Protein AF-K1T7Q1-F1 (afdb_monomer_lite)

pLDDT: mean 78.53, std 12.51, range [46.72, 96.38]

Structure (mmCIF, N/CA/C/O backbone):
data_AF-K1T7Q1-F1
#
_entry.id   AF-K1T7Q1-F1
#
loop_
_atom_site.group_PDB
_atom_site.id
_atom_site.type_symbol
_atom_site.label_atom_id
_atom_site.label_alt_id
_atom_site.label_comp_id
_atom_site.label_asym_id
_atom_site.label_entity_id
_atom_site.label_seq_id
_atom_site.pdbx_PDB_ins_code
_atom_site.Cartn_x
_atom_site.Cartn_y
_atom_site.Cartn_z
_atom_site.occupancy
_atom_site.B_iso_or_equiv
_atom_site.auth_seq_id
_atom_site.auth_comp_id
_atom_site.auth_asym_id
_atom_site.auth_atom_id
_atom_site.pdbx_PDB_model_num
ATOM 1 N N . MET A 1 1 ? -19.951 12.993 16.206 1.00 59.84 1 MET A N 1
ATOM 2 C CA . MET A 1 1 ? -18.633 13.229 15.581 1.00 59.84 1 MET A CA 1
ATOM 3 C C . MET A 1 1 ? -17.509 12.854 16.558 1.00 59.84 1 MET A C 1
ATOM 5 O O . MET A 1 1 ? -16.965 13.740 17.191 1.00 59.84 1 MET A O 1
ATOM 9 N N . ARG A 1 2 ? -17.187 11.563 16.750 1.00 73.88 2 ARG A N 1
ATOM 10 C CA . ARG A 1 2 ? -16.183 11.141 17.762 1.00 73.88 2 ARG A CA 1
ATOM 11 C C . ARG A 1 2 ? -14.725 11.247 17.293 1.00 73.88 2 ARG A C 1
ATOM 13 O O . ARG A 1 2 ? -13.829 11.390 18.108 1.00 73.88 2 ARG A O 1
ATOM 20 N N . VAL A 1 3 ? -14.495 11.189 15.982 1.00 78.69 3 VAL A N 1
ATOM 21 C CA . VAL A 1 3 ? -13.150 11.306 15.391 1.00 78.69 3 VAL A CA 1
ATOM 22 C C . VAL A 1 3 ? -12.714 12.773 15.324 1.00 78.69 3 VAL A C 1
ATOM 24 O O . VAL A 1 3 ? -11.632 13.112 15.783 1.00 78.69 3 VAL A O 1
ATOM 27 N N . ILE A 1 4 ? -13.600 13.651 14.842 1.00 80.56 4 ILE A N 1
ATOM 28 C CA . ILE A 1 4 ? -13.334 15.091 14.657 1.00 80.56 4 ILE A CA 1
ATOM 29 C C . ILE A 1 4 ? -13.038 15.791 15.993 1.00 80.56 4 ILE A C 1
ATOM 31 O O . ILE A 1 4 ? -12.227 16.708 16.045 1.00 80.56 4 ILE A O 1
ATOM 35 N N . SER A 1 5 ? -13.642 15.333 17.094 1.00 81.56 5 SER A N 1
ATOM 36 C CA . SER A 1 5 ? -13.389 15.884 18.431 1.00 81.56 5 SER A CA 1
ATOM 37 C C . SER A 1 5 ? -11.976 15.622 18.963 1.00 81.56 5 SER A C 1
ATOM 39 O O . SER A 1 5 ? -11.589 16.250 19.939 1.00 81.56 5 SER A O 1
ATOM 41 N N . ASN A 1 6 ? -11.218 14.704 18.354 1.00 79.94 6 ASN A N 1
ATOM 42 C CA . ASN A 1 6 ? -9.850 14.373 18.762 1.00 79.94 6 ASN A CA 1
ATOM 43 C C . ASN A 1 6 ? -8.780 15.084 17.915 1.00 79.94 6 ASN A C 1
ATOM 45 O O . ASN A 1 6 ? -7.603 14.747 18.020 1.00 79.94 6 ASN A O 1
ATOM 49 N N . PHE A 1 7 ? -9.156 16.035 17.054 1.00 86.06 7 PHE A N 1
ATOM 50 C CA . PHE A 1 7 ? -8.185 16.787 16.260 1.00 86.06 7 PHE A CA 1
ATOM 51 C C . PHE A 1 7 ? -7.465 17.805 17.144 1.00 86.06 7 PHE A C 1
ATOM 53 O O . PHE A 1 7 ? -8.078 18.718 17.690 1.00 86.06 7 PHE A O 1
ATOM 60 N N . VAL A 1 8 ? -6.154 17.619 17.296 1.00 79.25 8 VAL A N 1
ATOM 61 C CA . VAL A 1 8 ? -5.306 18.438 18.178 1.00 79.25 8 VAL A CA 1
ATOM 62 C C . VAL A 1 8 ? -4.743 19.664 17.448 1.00 79.25 8 VAL A C 1
ATOM 64 O O . VAL A 1 8 ? -4.423 20.667 18.078 1.00 79.25 8 VAL A O 1
ATOM 67 N N . SER A 1 9 ? -4.650 19.603 16.117 1.00 80.81 9 SER A N 1
ATOM 68 C CA . SER A 1 9 ? -4.063 20.639 15.264 1.00 80.81 9 SER A CA 1
ATOM 69 C C . SER A 1 9 ? -5.018 21.012 14.123 1.00 80.81 9 SER A C 1
ATOM 71 O O . SER A 1 9 ? -5.737 20.139 13.628 1.00 80.81 9 SER A O 1
ATOM 73 N N . PRO A 1 10 ? -5.020 22.281 13.663 1.00 79.38 10 PRO A N 1
ATOM 74 C CA . PRO A 1 10 ? -5.738 22.686 12.453 1.00 79.38 10 PRO A CA 1
ATOM 75 C C . PRO A 1 10 ? -5.210 21.991 11.188 1.00 79.38 10 PRO A C 1
ATOM 77 O O . PRO A 1 10 ? -5.945 21.858 10.212 1.00 79.38 10 PRO A O 1
ATOM 80 N N . THR A 1 11 ? -3.958 21.528 11.205 1.00 86.19 11 THR A N 1
ATOM 81 C CA . THR A 1 11 ? -3.363 20.695 10.157 1.00 86.19 11 THR A CA 1
ATOM 82 C C . THR A 1 11 ? -3.065 19.310 10.716 1.00 86.19 11 THR A C 1
ATOM 84 O O . THR A 1 11 ? -2.304 19.159 11.670 1.00 86.19 11 THR A O 1
ATOM 87 N N . ILE A 1 12 ? -3.682 18.295 10.119 1.00 91.88 12 ILE A N 1
ATOM 88 C CA . ILE A 1 12 ? -3.527 16.889 10.489 1.00 91.88 12 ILE A CA 1
ATOM 89 C C . ILE A 1 12 ? -3.294 16.080 9.214 1.00 91.88 12 ILE A C 1
ATOM 91 O O . ILE A 1 12 ? -3.877 16.372 8.165 1.00 91.88 12 ILE A O 1
ATOM 95 N N . SER A 1 13 ? -2.409 15.093 9.278 1.00 91.94 13 SER A N 1
ATOM 96 C CA . SER A 1 13 ? -2.136 14.204 8.156 1.00 91.94 13 SER A CA 1
ATOM 97 C C . SER A 1 13 ? -3.262 13.186 7.961 1.00 91.94 13 SER A C 1
ATOM 99 O O . SER A 1 13 ? -4.029 12.865 8.871 1.00 91.94 13 SER A O 1
ATOM 101 N N . VAL A 1 14 ? -3.353 12.638 6.749 1.00 91.81 14 VAL A N 1
ATOM 102 C CA . VAL A 1 14 ? -4.326 11.580 6.439 1.00 91.81 14 VAL A CA 1
ATOM 103 C C . VAL A 1 14 ? -4.083 10.335 7.298 1.00 91.81 14 VAL A C 1
ATOM 105 O O . VAL A 1 14 ? -5.045 9.708 7.729 1.00 91.81 14 VAL A O 1
ATOM 108 N N . GLU A 1 15 ? -2.824 10.001 7.586 1.00 91.62 15 GLU A N 1
ATOM 109 C CA . GLU A 1 15 ? -2.465 8.823 8.383 1.00 91.62 15 GLU A CA 1
ATOM 110 C C . GLU A 1 15 ? -2.873 8.993 9.857 1.00 91.62 15 GLU A C 1
ATOM 112 O O . GLU A 1 15 ? -3.480 8.091 10.426 1.00 91.62 15 GLU A O 1
ATOM 117 N N . GLU A 1 16 ? -2.695 10.183 10.441 1.00 91.25 16 GLU A N 1
ATOM 118 C CA . GLU A 1 16 ? -3.182 10.477 11.800 1.00 91.25 16 GLU A CA 1
ATOM 119 C C . GLU A 1 16 ? -4.715 10.400 11.892 1.00 91.25 16 GLU A C 1
ATOM 121 O O . GLU A 1 16 ? -5.265 9.906 12.879 1.00 91.25 16 GLU A O 1
ATOM 126 N N . ILE A 1 17 ? -5.435 10.843 10.853 1.00 92.50 17 ILE A N 1
ATOM 127 C CA . ILE A 1 17 ? -6.893 10.661 10.787 1.00 92.50 17 ILE A CA 1
ATOM 128 C C . ILE A 1 17 ? -7.237 9.166 10.759 1.00 92.50 17 ILE A C 1
ATOM 130 O O . ILE A 1 17 ? -8.165 8.741 11.450 1.00 92.50 17 ILE A O 1
ATOM 134 N N . GLN A 1 18 ? -6.515 8.366 9.970 1.00 94.12 18 GLN A N 1
ATOM 135 C CA . GLN A 1 18 ? -6.740 6.923 9.879 1.00 94.12 18 GLN A CA 1
ATOM 136 C C . GLN A 1 18 ? -6.501 6.229 11.227 1.00 94.12 18 GLN A C 1
ATOM 138 O O . GLN A 1 18 ? -7.344 5.431 11.636 1.00 94.12 18 GLN A O 1
ATOM 143 N N . ASP A 1 19 ? -5.460 6.607 11.969 1.00 94.06 19 ASP A N 1
ATOM 144 C CA . ASP A 1 19 ? -5.176 6.075 13.309 1.00 94.06 19 ASP A CA 1
ATOM 145 C C . ASP A 1 19 ? -6.298 6.403 14.309 1.00 94.06 19 ASP A C 1
ATOM 147 O O . ASP A 1 19 ? -6.731 5.556 15.100 1.00 94.06 19 ASP A O 1
ATOM 151 N N . LEU A 1 20 ? -6.837 7.627 14.255 1.00 93.19 20 LEU A N 1
ATOM 152 C CA . LEU A 1 20 ? -7.988 8.022 15.071 1.00 93.19 20 LEU A CA 1
ATOM 153 C C . LEU A 1 20 ? -9.246 7.221 14.709 1.00 93.19 20 LEU A C 1
ATOM 155 O O . LEU A 1 20 ? -10.004 6.825 15.600 1.00 93.19 20 LEU A O 1
ATOM 159 N N . VAL A 1 21 ? -9.472 6.961 13.418 1.00 93.62 21 VAL A N 1
ATOM 160 C CA . VAL A 1 21 ? -10.588 6.132 12.940 1.00 93.62 21 VAL A CA 1
ATOM 161 C C . VAL A 1 21 ? -10.447 4.693 13.434 1.00 93.62 21 VAL A C 1
ATOM 163 O O . VAL A 1 21 ? -11.418 4.141 13.950 1.00 93.62 21 VAL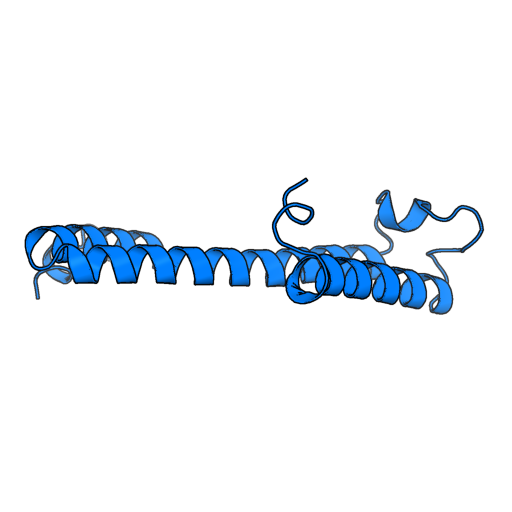 A O 1
ATOM 166 N N . GLU A 1 22 ? -9.259 4.096 13.344 1.00 93.81 22 GLU A N 1
ATOM 167 C CA . GLU A 1 22 ? -8.988 2.740 13.836 1.00 93.81 22 GLU A CA 1
ATOM 168 C C . GLU A 1 22 ? -9.239 2.623 15.339 1.00 93.81 22 GLU A C 1
ATOM 170 O O . GLU A 1 22 ? -9.961 1.725 15.783 1.00 93.81 22 GLU A O 1
ATOM 175 N N . LYS A 1 23 ? -8.727 3.578 16.123 1.00 92.81 23 LYS A N 1
ATOM 176 C CA . LYS A 1 23 ? -8.894 3.614 17.580 1.00 92.81 23 LYS A CA 1
ATOM 177 C C . LYS A 1 23 ? -10.357 3.736 17.999 1.00 92.81 23 LYS A C 1
ATOM 179 O O . LYS A 1 23 ? -10.777 3.091 18.959 1.00 92.81 23 LYS A O 1
ATOM 184 N N . GLU A 1 24 ? -11.144 4.551 17.300 1.00 92.88 24 GLU A N 1
ATOM 185 C CA . GLU A 1 24 ? -12.576 4.684 17.579 1.00 92.88 24 GLU A CA 1
ATOM 186 C C . GLU A 1 24 ? -13.374 3.465 17.099 1.00 92.88 24 GLU A C 1
ATOM 188 O O . GLU A 1 24 ? -14.271 3.004 17.810 1.00 92.88 24 GLU A O 1
ATOM 193 N N . LEU A 1 25 ? -13.028 2.882 15.946 1.00 93.06 25 LEU A N 1
ATOM 194 C CA . LEU A 1 25 ? -13.661 1.656 15.456 1.00 93.06 25 LEU A CA 1
ATOM 195 C C . LEU A 1 25 ? -13.387 0.469 16.383 1.00 93.06 25 LEU A C 1
ATOM 197 O O . LEU A 1 25 ? -14.313 -0.289 16.656 1.00 93.06 25 LEU A O 1
ATOM 201 N N . MET A 1 26 ? -12.175 0.328 16.929 1.00 92.62 26 MET A N 1
ATOM 202 C CA . MET A 1 26 ? -11.843 -0.751 17.870 1.00 92.62 26 MET A CA 1
ATOM 203 C C . MET A 1 26 ? -12.710 -0.730 19.133 1.00 92.62 26 MET A C 1
ATOM 205 O O . MET A 1 26 ? -13.020 -1.788 19.670 1.00 92.62 26 MET A O 1
ATOM 209 N N . LYS A 1 27 ? -13.132 0.451 19.603 1.00 91.56 27 LYS A N 1
ATOM 210 C CA . LYS A 1 27 ? -13.974 0.587 20.805 1.00 91.56 27 LYS A CA 1
ATOM 211 C C . LYS A 1 27 ? -15.435 0.210 20.565 1.00 91.56 27 LYS A C 1
ATOM 213 O O . LYS A 1 27 ? -16.122 -0.173 21.505 1.00 91.56 27 LYS A O 1
ATOM 218 N N . VAL A 1 28 ? -15.930 0.389 19.338 1.00 92.44 28 VAL A N 1
ATOM 219 C CA . VAL A 1 28 ? -17.360 0.239 19.016 1.00 92.44 28 VAL A CA 1
ATOM 220 C C . VAL A 1 28 ? -17.637 -1.062 18.265 1.00 92.44 28 VAL A C 1
ATOM 222 O O . VAL A 1 28 ? -18.623 -1.732 18.560 1.00 92.44 28 VAL A O 1
ATOM 225 N N . ARG A 1 29 ? -16.794 -1.407 17.282 1.00 93.06 29 ARG A N 1
ATOM 226 C CA . ARG A 1 29 ? -16.921 -2.581 16.402 1.00 93.06 29 ARG A CA 1
ATOM 227 C C . ARG A 1 29 ? -15.545 -3.140 16.008 1.00 93.06 29 ARG A C 1
ATOM 229 O O . ARG A 1 29 ? -15.035 -2.813 14.927 1.00 93.06 29 ARG A O 1
ATOM 236 N N . PRO A 1 30 ? -14.948 -4.009 16.843 1.00 92.88 30 PRO A N 1
ATOM 237 C CA . PRO A 1 30 ? -13.645 -4.618 16.576 1.00 92.88 30 PRO A CA 1
ATOM 238 C C . PRO A 1 30 ? -13.571 -5.363 15.235 1.00 92.88 30 PRO A C 1
ATOM 240 O O . PRO A 1 30 ? -12.543 -5.319 14.557 1.00 92.88 30 PRO A O 1
ATOM 243 N N . GLU A 1 31 ? -14.656 -6.012 14.798 1.00 93.44 31 GLU A N 1
ATOM 244 C CA . GLU A 1 31 ? -14.685 -6.729 13.519 1.00 93.44 31 GLU A CA 1
ATOM 245 C C . GLU 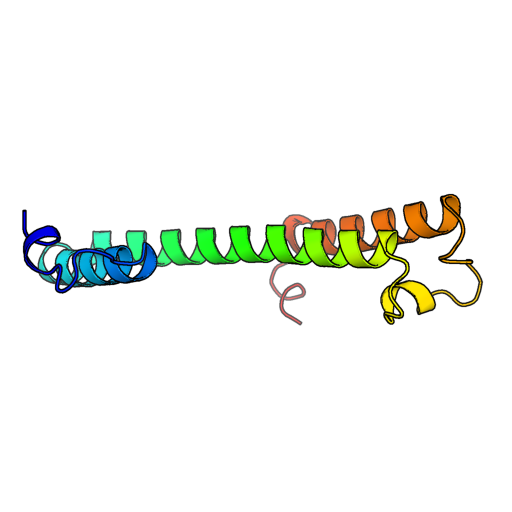A 1 31 ? -14.571 -5.797 12.305 1.00 93.44 31 GLU A C 1
ATOM 247 O O . GLU A 1 31 ? -13.937 -6.148 11.307 1.00 93.44 31 GLU A O 1
ATOM 252 N N . VAL A 1 32 ? -15.148 -4.594 12.391 1.00 94.75 32 VAL A N 1
ATOM 253 C CA . VAL A 1 32 ? -15.052 -3.575 11.337 1.00 94.75 32 VAL A CA 1
ATOM 254 C C . VAL A 1 32 ? -13.676 -2.919 11.369 1.00 94.75 32 VAL A C 1
ATOM 256 O O . VAL A 1 32 ? -13.074 -2.746 10.311 1.00 94.75 32 VAL A O 1
ATOM 259 N N . ALA A 1 33 ? -13.147 -2.635 12.563 1.00 94.38 33 ALA A N 1
ATOM 260 C CA . ALA A 1 33 ? -11.795 -2.107 12.736 1.00 94.38 33 ALA A CA 1
ATOM 261 C C . ALA A 1 33 ? -10.751 -3.018 12.076 1.00 94.38 33 ALA A C 1
ATOM 263 O O . ALA A 1 33 ? -9.934 -2.558 11.284 1.00 94.38 33 ALA A O 1
ATOM 264 N N . LYS A 1 34 ? -10.841 -4.336 12.304 1.00 94.06 34 LYS A N 1
ATOM 265 C CA . LYS A 1 34 ? -9.929 -5.312 11.692 1.00 94.06 34 LYS A CA 1
ATOM 266 C C . LYS A 1 34 ? -9.977 -5.277 10.162 1.00 94.06 34 LYS A C 1
ATOM 268 O O . LYS A 1 34 ? -8.934 -5.305 9.516 1.00 94.06 34 LYS A O 1
ATOM 273 N N . LYS A 1 35 ? -11.175 -5.205 9.569 1.00 95.69 35 LYS A N 1
ATOM 274 C CA . LYS A 1 35 ? -11.330 -5.099 8.107 1.00 95.69 35 LYS A CA 1
ATOM 275 C C . LYS A 1 35 ? -10.756 -3.789 7.567 1.00 95.69 35 LYS A C 1
ATOM 277 O O . LYS A 1 35 ? -10.142 -3.801 6.505 1.00 95.69 35 LYS A O 1
ATOM 282 N N . TYR A 1 36 ? -10.940 -2.692 8.299 1.00 96.38 36 TYR A N 1
ATOM 283 C CA . TYR A 1 36 ? -10.396 -1.384 7.943 1.00 96.38 36 TYR A CA 1
ATOM 284 C C . TYR A 1 36 ? -8.862 -1.401 7.915 1.00 96.38 36 TYR A C 1
ATOM 286 O O . TYR A 1 36 ? -8.282 -1.035 6.897 1.00 96.38 36 TYR A O 1
ATOM 294 N N . ILE A 1 37 ? -8.222 -1.920 8.970 1.00 94.88 37 ILE A N 1
ATOM 295 C CA . ILE A 1 37 ? -6.756 -2.039 9.081 1.00 94.88 37 ILE A CA 1
ATOM 296 C C . ILE A 1 37 ? -6.184 -2.870 7.925 1.00 94.88 37 ILE A C 1
ATOM 298 O O . ILE A 1 37 ? -5.271 -2.430 7.233 1.00 94.88 37 ILE A O 1
ATOM 302 N N . ILE A 1 38 ? -6.760 -4.049 7.654 1.00 93.69 38 ILE A N 1
ATOM 303 C CA . ILE A 1 38 ? -6.298 -4.924 6.560 1.00 93.69 38 ILE A CA 1
ATOM 304 C C . ILE A 1 38 ? -6.423 -4.224 5.200 1.00 93.69 38 ILE A C 1
ATOM 306 O O . ILE A 1 38 ? -5.539 -4.336 4.352 1.00 93.69 38 ILE A O 1
ATOM 310 N N . TYR A 1 39 ? -7.523 -3.505 4.972 1.00 94.75 39 TYR A N 1
ATOM 311 C CA . TYR A 1 39 ? -7.729 -2.789 3.718 1.00 94.75 39 TYR A CA 1
ATOM 312 C C . TYR A 1 39 ? -6.777 -1.593 3.561 1.00 94.75 39 TYR A C 1
ATOM 314 O O . TYR A 1 39 ? -6.281 -1.364 2.456 1.00 94.75 39 TYR A O 1
ATOM 322 N N . ARG A 1 40 ? -6.496 -0.855 4.646 1.00 94.44 40 ARG A N 1
ATOM 323 C CA . ARG A 1 40 ? -5.493 0.224 4.681 1.00 94.44 40 ARG A CA 1
ATOM 324 C C . ARG A 1 40 ? -4.117 -0.315 4.304 1.00 94.44 40 ARG A C 1
ATOM 326 O O . ARG A 1 40 ? -3.509 0.214 3.378 1.00 94.44 40 ARG A O 1
ATOM 333 N N . GLU A 1 41 ? -3.689 -1.402 4.942 1.00 90.88 41 GLU A N 1
ATOM 334 C CA . GLU A 1 41 ? -2.399 -2.040 4.667 1.00 90.88 41 GLU A CA 1
ATOM 335 C C . GLU A 1 41 ? -2.290 -2.464 3.201 1.00 90.88 41 GLU A C 1
ATOM 337 O O . GLU A 1 41 ? -1.359 -2.074 2.503 1.00 90.88 41 GLU A O 1
ATOM 342 N N . TRP A 1 42 ? -3.312 -3.147 2.677 1.00 88.81 42 TRP A N 1
ATOM 343 C CA . TRP A 1 42 ? -3.345 -3.541 1.269 1.00 88.81 42 TRP A CA 1
ATOM 344 C C . TRP A 1 42 ? -3.215 -2.344 0.310 1.00 88.81 42 TRP A C 1
ATOM 346 O O . TRP A 1 42 ? -2.530 -2.424 -0.711 1.00 88.81 42 TRP A O 1
ATOM 356 N N . ARG A 1 43 ? -3.847 -1.207 0.631 1.00 89.69 43 ARG A N 1
ATOM 357 C CA . ARG A 1 43 ? -3.726 0.026 -0.161 1.00 89.69 43 ARG A CA 1
ATOM 358 C C . ARG A 1 43 ? -2.357 0.685 -0.032 1.00 89.69 43 ARG A C 1
ATOM 360 O O . ARG A 1 43 ? -1.902 1.257 -1.023 1.00 89.69 43 ARG A O 1
ATOM 367 N N . ASN A 1 44 ? -1.719 0.618 1.132 1.00 87.62 44 ASN A N 1
ATOM 368 C CA . ASN A 1 44 ? -0.353 1.103 1.333 1.00 87.62 44 ASN A CA 1
ATOM 369 C C . ASN A 1 44 ? 0.626 0.292 0.492 1.00 87.62 44 ASN A C 1
ATOM 371 O O . ASN A 1 44 ? 1.304 0.874 -0.352 1.00 87.62 44 ASN A O 1
ATOM 375 N N . THR A 1 45 ? 0.569 -1.039 0.583 1.00 81.44 45 THR A N 1
ATOM 376 C CA . THR A 1 45 ? 1.372 -1.933 -0.259 1.00 81.44 45 THR A CA 1
ATOM 377 C C . THR A 1 45 ? 1.187 -1.619 -1.746 1.00 81.44 45 THR A C 1
ATOM 379 O O . THR A 1 45 ? 2.157 -1.529 -2.493 1.00 81.44 45 THR A O 1
ATOM 382 N N . GLU A 1 46 ? -0.051 -1.398 -2.200 1.00 80.06 46 GLU A N 1
ATOM 383 C CA . GLU A 1 46 ? -0.325 -1.097 -3.609 1.00 80.06 46 GLU A CA 1
ATOM 384 C C . GLU A 1 46 ? 0.197 0.290 -4.043 1.00 80.06 46 GLU A C 1
ATOM 386 O O . GLU A 1 46 ? 0.604 0.460 -5.196 1.00 80.06 46 GLU A O 1
ATOM 391 N N . ARG A 1 47 ? 0.211 1.287 -3.144 1.00 82.50 47 ARG A N 1
ATOM 392 C CA . ARG A 1 47 ? 0.803 2.616 -3.396 1.00 82.50 47 ARG A CA 1
ATOM 393 C C . ARG A 1 47 ? 2.324 2.549 -3.466 1.00 82.50 47 ARG A C 1
ATOM 395 O O . ARG A 1 47 ? 2.897 3.076 -4.421 1.00 82.50 47 ARG A O 1
ATOM 402 N N . ASP A 1 48 ? 2.958 1.879 -2.512 1.00 77.69 48 ASP A N 1
ATOM 403 C CA . ASP A 1 48 ? 4.416 1.743 -2.453 1.00 77.69 48 ASP A CA 1
ATOM 404 C C . ASP A 1 48 ? 4.934 1.016 -3.682 1.00 77.69 48 ASP A C 1
ATOM 406 O O . ASP A 1 48 ? 5.821 1.498 -4.376 1.00 77.69 48 ASP A O 1
ATOM 410 N N . ARG A 1 49 ? 4.267 -0.071 -4.053 1.00 67.62 49 ARG A N 1
ATOM 411 C CA . ARG A 1 49 ? 4.508 -0.825 -5.280 1.00 67.62 49 ARG A CA 1
ATOM 412 C C . ARG A 1 49 ? 4.451 0.045 -6.543 1.00 67.62 49 ARG A C 1
ATOM 414 O O . ARG A 1 49 ? 5.319 -0.060 -7.408 1.00 67.62 49 ARG A O 1
ATOM 421 N N . LYS A 1 50 ? 3.427 0.898 -6.681 1.00 68.19 50 LYS A N 1
ATOM 422 C CA . LYS A 1 50 ? 3.311 1.823 -7.827 1.00 68.19 50 LYS A CA 1
ATOM 423 C C . LYS A 1 50 ? 4.423 2.867 -7.832 1.00 68.19 50 LYS A C 1
ATOM 425 O O . LYS A 1 50 ? 4.900 3.248 -8.897 1.00 68.19 50 LYS A O 1
ATOM 430 N N . THR A 1 51 ? 4.829 3.312 -6.652 1.00 74.06 51 THR A N 1
ATOM 431 C CA . THR A 1 51 ? 5.850 4.346 -6.472 1.00 74.06 51 THR A CA 1
ATOM 432 C C . THR A 1 51 ? 7.248 3.782 -6.726 1.00 74.06 51 THR A C 1
ATOM 434 O O . THR A 1 51 ? 8.032 4.394 -7.442 1.00 74.06 51 THR A O 1
ATOM 437 N N . GLN A 1 52 ? 7.533 2.568 -6.256 1.00 73.62 52 GLN A N 1
ATOM 438 C CA . GLN A 1 52 ? 8.795 1.867 -6.474 1.00 73.62 52 GLN A CA 1
ATOM 439 C C . GLN A 1 52 ? 9.041 1.586 -7.958 1.00 73.62 52 GLN A C 1
ATOM 441 O O . GLN A 1 52 ? 10.109 1.921 -8.463 1.00 73.62 52 GLN A O 1
ATOM 446 N N . MET A 1 53 ? 8.050 1.044 -8.677 1.00 73.75 53 MET A N 1
ATOM 447 C CA . MET A 1 53 ? 8.183 0.814 -10.120 1.00 73.75 53 MET A CA 1
ATOM 448 C C . MET A 1 53 ? 8.434 2.125 -10.867 1.00 73.75 53 MET A C 1
ATOM 450 O O . MET A 1 53 ? 9.311 2.190 -11.723 1.00 73.75 53 MET A O 1
ATOM 454 N N . LYS A 1 54 ? 7.719 3.194 -10.500 1.00 73.25 54 LYS A N 1
ATOM 455 C CA . LYS A 1 54 ? 7.949 4.521 -11.071 1.00 73.25 54 LYS A CA 1
ATOM 456 C C . LYS A 1 54 ? 9.390 4.994 -10.836 1.00 73.25 54 LYS A C 1
ATOM 458 O O . LYS A 1 54 ? 10.029 5.438 -11.778 1.00 73.25 54 LYS A O 1
ATOM 463 N N . HIS A 1 55 ? 9.925 4.854 -9.624 1.00 75.88 55 HIS A N 1
ATOM 464 C CA . HIS A 1 55 ? 11.307 5.243 -9.328 1.00 75.88 55 HIS A CA 1
ATOM 465 C C . HIS A 1 55 ? 12.346 4.419 -10.093 1.00 75.88 55 HIS A C 1
ATOM 467 O O . HIS A 1 55 ? 13.315 4.983 -10.595 1.00 75.88 55 HIS A O 1
ATOM 473 N N . ILE A 1 56 ? 12.137 3.105 -10.220 1.00 74.19 56 ILE A N 1
ATOM 474 C CA . ILE A 1 56 ? 12.996 2.235 -11.037 1.00 74.19 56 ILE A CA 1
ATOM 475 C C . ILE A 1 56 ? 12.971 2.712 -12.491 1.00 74.19 56 ILE A C 1
ATOM 477 O O . ILE A 1 56 ? 14.020 2.871 -13.111 1.00 74.19 56 ILE A O 1
ATOM 481 N N . MET A 1 57 ? 11.779 3.004 -13.014 1.00 76.81 57 MET A N 1
ATOM 482 C CA . MET A 1 57 ? 11.609 3.502 -14.372 1.00 76.81 57 MET A CA 1
ATOM 483 C C . MET A 1 57 ? 12.299 4.852 -14.596 1.00 76.81 57 MET A C 1
ATOM 485 O O . MET A 1 57 ? 13.044 5.003 -15.565 1.00 76.81 57 MET A O 1
ATOM 489 N N . ASP A 1 58 ? 12.099 5.806 -13.687 1.00 76.75 58 ASP A N 1
ATOM 490 C CA . ASP A 1 58 ? 12.737 7.123 -13.730 1.00 76.75 58 ASP A CA 1
ATOM 491 C C . ASP A 1 58 ? 14.274 6.987 -13.698 1.00 76.75 58 ASP A C 1
ATOM 493 O O . ASP A 1 58 ? 14.964 7.671 -14.452 1.00 76.75 58 ASP A O 1
ATOM 497 N N . GLY A 1 59 ? 14.820 6.046 -12.916 1.00 71.69 59 GLY A N 1
ATOM 498 C CA . GLY A 1 59 ? 16.259 5.750 -12.870 1.00 71.69 59 GLY A CA 1
ATOM 499 C C . GLY A 1 59 ? 16.832 5.161 -14.169 1.00 71.69 59 GLY A C 1
ATOM 500 O O . GLY A 1 59 ? 17.980 5.446 -14.518 1.00 71.69 59 GLY A O 1
ATOM 501 N N . ILE A 1 60 ? 16.042 4.382 -14.919 1.00 72.94 60 ILE A N 1
ATOM 502 C CA . ILE A 1 60 ? 16.428 3.871 -16.249 1.00 72.94 60 ILE A CA 1
ATOM 503 C C . ILE A 1 60 ? 16.470 5.020 -17.270 1.00 72.94 60 ILE A C 1
ATOM 505 O O . ILE A 1 60 ? 17.434 5.124 -18.032 1.00 72.94 60 ILE A O 1
ATOM 509 N N . VAL A 1 61 ? 15.462 5.909 -17.273 1.00 70.88 61 VAL A N 1
ATOM 510 C CA . VAL A 1 61 ? 15.426 7.080 -18.179 1.00 70.88 61 VAL A CA 1
ATOM 511 C C . VAL A 1 61 ? 16.550 8.059 -17.864 1.00 70.88 61 VAL A C 1
ATOM 513 O O . VAL A 1 61 ? 17.216 8.538 -18.780 1.00 7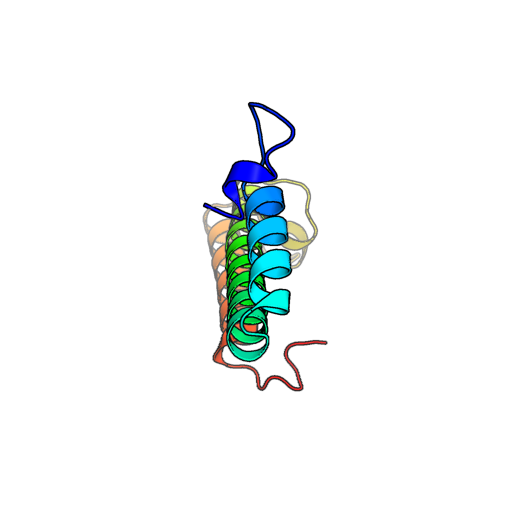0.88 61 VAL A O 1
ATOM 516 N N . ALA A 1 62 ? 16.762 8.357 -16.581 1.00 68.62 62 ALA A N 1
ATOM 517 C CA . ALA A 1 62 ? 17.768 9.312 -16.129 1.00 68.62 62 ALA A CA 1
ATOM 518 C C . ALA A 1 62 ? 19.208 8.826 -16.366 1.00 68.62 62 ALA A C 1
ATOM 520 O O . ALA A 1 62 ? 20.139 9.605 -16.174 1.00 68.62 62 ALA A O 1
ATOM 521 N N . ILE A 1 63 ? 19.390 7.565 -16.797 1.00 64.25 63 ILE A N 1
ATOM 522 C CA . ILE A 1 63 ? 20.696 6.908 -16.939 1.00 64.25 63 ILE A CA 1
ATOM 523 C C . ILE A 1 63 ? 21.495 7.071 -15.638 1.00 64.25 63 ILE A C 1
ATOM 525 O O . ILE A 1 63 ? 22.693 7.365 -15.634 1.00 64.25 63 ILE A O 1
ATOM 529 N N . ASP A 1 64 ? 20.804 6.928 -14.508 1.00 59.00 64 ASP A N 1
ATOM 530 C CA . ASP A 1 64 ? 21.478 6.999 -13.226 1.00 59.00 64 ASP A CA 1
ATOM 531 C C . ASP A 1 64 ? 22.396 5.775 -13.098 1.00 59.00 64 ASP A C 1
ATOM 533 O O . ASP A 1 64 ? 22.093 4.691 -13.628 1.00 59.00 64 ASP A O 1
ATOM 537 N N . LYS A 1 65 ? 23.547 5.932 -12.438 1.00 52.62 65 LYS A N 1
ATOM 538 C CA . LYS A 1 65 ? 24.488 4.821 -12.222 1.00 52.62 65 LYS A CA 1
ATOM 539 C C . LYS A 1 65 ? 23.884 3.848 -11.206 1.00 52.62 65 LYS A C 1
ATOM 541 O O . LYS A 1 65 ? 24.218 3.892 -10.031 1.00 52.62 65 LYS A O 1
ATOM 546 N N . ASN A 1 66 ? 23.003 2.971 -11.672 1.00 55.31 66 ASN A N 1
ATOM 547 C CA . ASN A 1 66 ? 22.372 1.914 -10.888 1.00 55.31 66 ASN A CA 1
ATOM 548 C C . ASN A 1 66 ? 22.748 0.533 -11.434 1.00 55.31 66 ASN A C 1
ATOM 550 O O . ASN A 1 66 ? 22.885 0.357 -12.646 1.00 55.31 66 ASN A O 1
ATOM 554 N N . ASP A 1 67 ? 22.833 -0.462 -10.544 1.00 57.03 67 ASP A N 1
ATOM 555 C CA . ASP A 1 67 ? 23.153 -1.862 -10.885 1.00 57.03 67 ASP A CA 1
ATOM 556 C C . ASP A 1 67 ? 22.226 -2.443 -11.966 1.00 57.03 67 ASP A C 1
ATOM 558 O O . ASP A 1 67 ? 22.644 -3.261 -12.783 1.00 57.03 67 ASP A O 1
ATOM 562 N N . VAL A 1 68 ? 20.978 -1.968 -12.036 1.00 58.19 68 VAL A N 1
ATOM 563 C CA . VAL A 1 68 ? 19.990 -2.381 -13.047 1.00 58.19 68 VAL A CA 1
ATOM 564 C C . VAL A 1 68 ? 20.483 -2.077 -14.471 1.00 58.19 68 VAL A C 1
ATOM 566 O O . VAL A 1 68 ? 20.386 -2.931 -15.354 1.00 58.19 68 VAL A O 1
ATOM 569 N N . ASN A 1 69 ? 21.099 -0.905 -14.675 1.00 55.06 69 ASN A N 1
ATOM 570 C CA . ASN A 1 69 ? 21.659 -0.462 -15.959 1.00 55.06 69 ASN A CA 1
ATOM 571 C C . ASN A 1 69 ? 22.978 -1.171 -16.327 1.00 55.06 69 ASN A C 1
ATOM 573 O O . ASN A 1 69 ? 23.435 -1.038 -17.464 1.00 55.06 69 ASN A O 1
ATOM 577 N N . LEU A 1 70 ? 23.588 -1.900 -15.383 1.00 58.72 70 LEU A N 1
ATOM 578 C CA . LEU A 1 70 ? 24.859 -2.621 -15.536 1.00 58.72 70 LEU A CA 1
ATOM 579 C C . LEU A 1 70 ? 24.697 -4.149 -15.491 1.00 58.72 70 LEU A C 1
ATOM 581 O O . LEU A 1 70 ? 25.668 -4.872 -15.704 1.00 58.72 70 LEU A O 1
ATOM 585 N N . SER A 1 71 ? 23.482 -4.657 -15.255 1.00 59.06 71 SER A N 1
ATOM 586 C CA . SER A 1 71 ? 23.222 -6.098 -15.106 1.00 59.06 71 SER A CA 1
ATOM 587 C C . SER A 1 71 ? 23.506 -6.916 -16.371 1.00 59.06 71 SER A C 1
ATOM 589 O O . SER A 1 71 ? 23.685 -8.132 -16.294 1.00 59.06 71 SER A O 1
ATOM 591 N N . ASN A 1 72 ? 23.580 -6.264 -17.536 1.00 58.97 72 ASN A N 1
ATOM 592 C CA . ASN A 1 72 ? 23.844 -6.913 -18.812 1.00 58.97 72 ASN A CA 1
ATOM 593 C C . ASN A 1 72 ? 25.024 -6.242 -19.529 1.00 58.97 72 ASN A C 1
ATOM 595 O O . ASN A 1 72 ? 24.850 -5.279 -20.273 1.00 58.97 72 ASN A O 1
ATOM 599 N N . ALA A 1 73 ? 26.231 -6.782 -19.327 1.00 58.53 73 ALA A N 1
ATOM 600 C CA . ALA A 1 73 ? 27.486 -6.256 -19.881 1.00 58.53 73 ALA A CA 1
ATOM 601 C C . ALA A 1 73 ? 27.525 -6.175 -21.424 1.00 58.53 73 ALA A C 1
ATOM 603 O O . ALA A 1 73 ? 28.409 -5.531 -21.983 1.00 58.53 73 ALA A O 1
ATOM 604 N N . ASN A 1 74 ? 26.568 -6.809 -22.109 1.00 56.16 74 ASN A N 1
ATOM 605 C CA . ASN A 1 74 ? 26.471 -6.842 -23.568 1.00 56.16 74 ASN A CA 1
ATOM 606 C C . ASN A 1 74 ? 25.487 -5.809 -24.152 1.00 56.16 74 ASN A C 1
ATOM 608 O O . ASN A 1 74 ? 25.395 -5.696 -25.373 1.00 56.16 74 ASN A O 1
ATOM 612 N N . MET A 1 75 ? 24.743 -5.067 -23.322 1.00 58.59 75 MET A N 1
ATOM 613 C CA . MET A 1 75 ? 23.733 -4.103 -23.773 1.00 58.59 75 MET A CA 1
ATOM 614 C C . MET A 1 75 ? 24.085 -2.695 -23.284 1.00 58.59 75 MET A C 1
ATOM 616 O O . MET A 1 75 ? 24.223 -2.464 -22.087 1.00 58.59 75 MET A O 1
ATOM 620 N N . SER A 1 76 ? 24.198 -1.726 -24.195 1.00 60.84 76 SER A N 1
ATOM 621 C CA . SER A 1 76 ? 24.413 -0.329 -23.799 1.00 60.84 76 SER A CA 1
ATOM 622 C C . SER A 1 76 ? 23.113 0.274 -23.263 1.00 60.84 76 SER A C 1
ATOM 624 O O . SER A 1 76 ? 22.192 0.568 -24.032 1.00 60.84 76 SER A O 1
ATOM 626 N N . SER A 1 77 ? 23.056 0.500 -21.949 1.00 61.38 77 SER A N 1
ATOM 627 C CA . SER A 1 77 ? 21.960 1.185 -21.245 1.00 61.38 77 SER A CA 1
ATOM 628 C C . SER A 1 77 ? 21.791 2.657 -21.649 1.00 61.38 77 SER A C 1
ATOM 630 O O . SER A 1 77 ? 20.790 3.278 -21.307 1.00 61.38 77 SER A O 1
ATOM 632 N N . HIS A 1 78 ? 22.717 3.200 -22.447 1.00 63.25 78 HIS A N 1
ATOM 633 C CA . HIS A 1 78 ? 22.627 4.536 -23.043 1.00 63.25 78 HIS A CA 1
ATOM 634 C C . HIS A 1 78 ? 21.859 4.571 -24.370 1.00 63.25 78 HIS A C 1
ATOM 636 O O . HIS A 1 78 ? 21.587 5.649 -24.897 1.00 63.25 78 HIS A O 1
ATOM 642 N N . THR A 1 79 ? 21.541 3.413 -24.952 1.00 70.38 79 THR A N 1
ATOM 643 C CA . THR A 1 79 ? 20.772 3.357 -26.199 1.00 70.38 79 THR A CA 1
ATOM 644 C C . THR A 1 79 ? 19.277 3.260 -25.895 1.00 70.38 79 THR A C 1
ATOM 646 O O . THR A 1 79 ? 18.898 2.505 -24.997 1.00 70.38 79 THR A O 1
ATOM 649 N N . PRO A 1 80 ? 18.399 3.928 -26.667 1.00 70.50 80 PRO A N 1
ATOM 650 C CA . PRO A 1 80 ? 16.949 3.805 -26.487 1.00 70.50 80 PRO A CA 1
ATOM 651 C C . PRO A 1 80 ? 16.450 2.352 -26.543 1.00 70.50 80 PRO A C 1
ATOM 653 O O . PRO A 1 80 ? 15.529 1.975 -25.823 1.00 70.50 80 PRO A O 1
ATOM 656 N N . ALA A 1 81 ? 17.093 1.514 -27.365 1.00 74.50 81 ALA A N 1
ATOM 657 C CA . ALA A 1 81 ? 16.807 0.083 -27.438 1.00 74.50 81 ALA A CA 1
ATOM 658 C C . ALA A 1 81 ? 17.200 -0.657 -26.145 1.00 74.50 81 ALA A C 1
ATOM 660 O O . ALA A 1 81 ? 16.411 -1.450 -25.636 1.00 74.50 81 ALA A O 1
ATOM 661 N N . GLY A 1 82 ? 18.381 -0.366 -25.585 1.00 72.12 82 GLY A N 1
ATOM 662 C CA . GLY A 1 82 ? 18.829 -0.922 -24.307 1.00 72.12 82 GLY A CA 1
ATOM 663 C C . GLY A 1 82 ? 17.930 -0.509 -23.141 1.00 72.12 82 GLY A C 1
ATOM 664 O O . GLY A 1 82 ? 17.511 -1.364 -22.367 1.00 72.12 82 GLY A O 1
ATOM 665 N N . GLN A 1 83 ? 17.541 0.768 -23.073 1.00 71.88 83 GLN A N 1
ATOM 666 C CA . GLN A 1 83 ? 16.593 1.268 -22.070 1.00 71.88 83 GLN A CA 1
ATOM 667 C C . GLN A 1 83 ? 15.244 0.547 -22.159 1.00 71.88 83 GLN A C 1
ATOM 669 O O . GLN A 1 83 ? 14.726 0.092 -21.141 1.00 71.88 83 GLN A O 1
ATOM 674 N N . MET A 1 84 ? 14.697 0.370 -23.371 1.00 80.25 84 MET A N 1
ATOM 675 C CA . MET A 1 84 ? 13.457 -0.389 -23.578 1.00 80.25 84 MET A CA 1
ATOM 676 C C . MET A 1 84 ? 13.548 -1.835 -23.082 1.00 80.25 84 MET A C 1
ATOM 678 O O . MET A 1 84 ? 12.584 -2.336 -22.504 1.00 80.25 84 MET A O 1
ATOM 682 N N . MET A 1 85 ? 14.687 -2.506 -23.263 1.00 81.62 85 MET A N 1
ATOM 683 C CA . MET A 1 85 ? 14.863 -3.865 -22.744 1.00 81.62 85 MET A CA 1
ATOM 684 C C . MET A 1 85 ? 14.922 -3.899 -21.216 1.00 81.62 85 MET A C 1
ATOM 686 O O . MET A 1 85 ? 14.301 -4.773 -20.610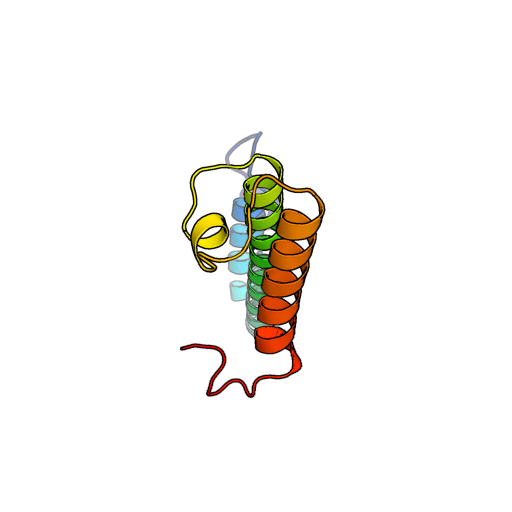 1.00 81.62 85 MET A O 1
ATOM 690 N N . THR A 1 86 ? 15.591 -2.933 -20.583 1.00 77.81 86 THR A N 1
ATOM 691 C CA . THR A 1 86 ? 15.614 -2.814 -19.118 1.00 77.81 86 THR A CA 1
ATOM 692 C C . THR A 1 86 ? 14.213 -2.542 -18.562 1.00 77.81 86 THR A C 1
ATOM 694 O O . THR A 1 86 ? 13.804 -3.188 -17.598 1.00 77.81 86 THR A O 1
ATOM 697 N N . PHE A 1 87 ? 13.422 -1.685 -19.219 1.00 80.44 87 PHE A N 1
ATOM 698 C CA . PHE A 1 87 ? 12.008 -1.486 -18.877 1.00 80.44 87 PHE A CA 1
ATOM 699 C C . PHE A 1 87 ? 11.204 -2.777 -18.963 1.00 80.44 87 PHE A C 1
ATOM 701 O O . PHE A 1 87 ? 10.494 -3.126 -18.022 1.00 80.44 87 PHE A O 1
ATOM 708 N N . ALA A 1 88 ? 11.315 -3.491 -20.084 1.00 82.44 88 ALA A N 1
ATOM 709 C CA . ALA A 1 88 ? 10.597 -4.741 -20.283 1.00 82.44 88 ALA A CA 1
ATOM 710 C C . ALA A 1 88 ? 10.9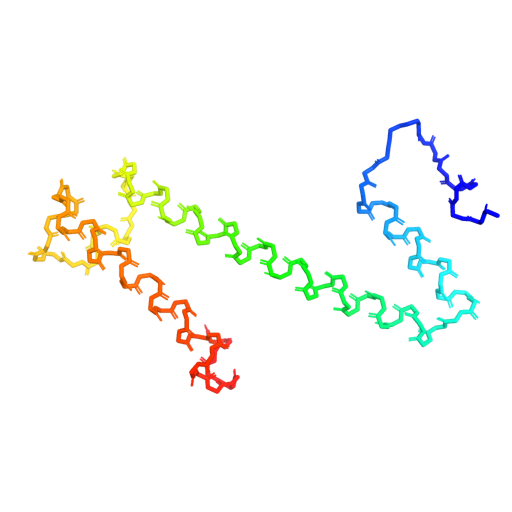70 -5.776 -19.210 1.00 82.44 88 ALA A C 1
ATOM 712 O O . ALA A 1 88 ? 10.085 -6.451 -18.685 1.00 82.44 88 ALA A O 1
ATOM 713 N N . SER A 1 89 ? 12.252 -5.859 -18.841 1.00 84.00 89 SER A N 1
ATOM 714 C CA . SER A 1 89 ? 12.745 -6.749 -17.787 1.00 84.00 89 SER A CA 1
ATOM 715 C C . SER A 1 89 ? 12.132 -6.425 -16.423 1.00 84.00 89 SER A C 1
ATOM 717 O O . SER A 1 89 ? 11.533 -7.304 -15.802 1.00 84.00 89 SER A O 1
ATOM 719 N N . GLU A 1 90 ? 12.206 -5.168 -15.974 1.00 82.50 90 GLU A N 1
ATOM 720 C CA . GLU A 1 90 ? 11.689 -4.763 -14.659 1.00 82.50 90 GLU A CA 1
ATOM 721 C C . GLU A 1 90 ? 10.163 -4.906 -14.571 1.00 82.50 90 GLU A C 1
ATOM 723 O O . GLU A 1 90 ? 9.643 -5.443 -13.592 1.00 82.50 90 GLU A O 1
ATOM 728 N N . VAL A 1 91 ? 9.436 -4.536 -15.631 1.00 83.38 91 VAL A N 1
ATOM 729 C CA . VAL A 1 91 ? 7.976 -4.720 -15.706 1.00 83.38 91 VAL A CA 1
ATOM 730 C C . VAL A 1 91 ? 7.597 -6.202 -15.674 1.00 83.38 91 VAL A C 1
ATOM 732 O O . VAL A 1 91 ? 6.651 -6.586 -14.984 1.00 83.38 91 VAL A O 1
ATOM 735 N N . THR A 1 92 ? 8.333 -7.052 -16.393 1.00 85.12 92 THR A N 1
ATOM 736 C CA . THR A 1 92 ? 8.057 -8.496 -16.437 1.00 85.12 92 THR A CA 1
ATOM 737 C C . THR A 1 92 ? 8.359 -9.157 -15.099 1.00 85.12 92 THR A C 1
ATOM 739 O O . THR A 1 92 ? 7.565 -9.974 -14.627 1.00 85.12 92 THR A O 1
ATOM 742 N N . LYS A 1 93 ? 9.476 -8.794 -14.458 1.00 82.69 93 LYS A N 1
ATOM 743 C CA . LYS A 1 93 ? 9.866 -9.293 -13.135 1.00 82.69 93 LYS A CA 1
ATOM 744 C C . LYS A 1 93 ? 8.784 -8.978 -12.109 1.00 82.69 93 LYS A C 1
ATOM 746 O O . LYS A 1 93 ? 8.273 -9.878 -11.447 1.00 82.69 93 LYS A O 1
ATOM 751 N N . ASP A 1 94 ? 8.380 -7.717 -12.059 1.00 82.19 94 ASP A N 1
ATOM 752 C CA . ASP A 1 94 ? 7.315 -7.225 -11.201 1.00 82.19 94 ASP A CA 1
ATOM 753 C C . ASP A 1 94 ? 6.007 -8.002 -11.422 1.00 82.19 94 ASP A C 1
ATOM 755 O O . ASP A 1 94 ? 5.508 -8.645 -10.497 1.00 82.19 94 ASP A O 1
ATOM 759 N N . TYR A 1 95 ? 5.501 -8.055 -12.658 1.00 79.31 95 TYR A N 1
ATOM 760 C CA . TYR A 1 95 ? 4.285 -8.803 -12.998 1.00 79.31 95 TYR A CA 1
ATOM 761 C C . TYR A 1 95 ? 4.367 -10.283 -12.589 1.00 79.31 95 TYR A C 1
ATOM 763 O O . TYR A 1 95 ? 3.408 -10.839 -12.044 1.00 79.31 95 TYR A O 1
ATOM 771 N N . THR A 1 96 ? 5.525 -10.911 -12.797 1.00 83.50 96 THR A N 1
ATOM 772 C CA . THR A 1 96 ? 5.751 -12.320 -12.462 1.00 83.50 96 THR A CA 1
ATOM 773 C C . THR A 1 96 ? 5.618 -12.562 -10.964 1.00 83.50 96 THR A C 1
ATOM 775 O O . THR A 1 96 ? 4.825 -13.416 -10.570 1.00 83.50 96 THR A O 1
ATOM 778 N N . TYR A 1 97 ? 6.303 -11.781 -10.120 1.00 79.69 97 TYR A N 1
ATOM 779 C CA . TYR A 1 97 ? 6.215 -11.917 -8.658 1.00 79.69 97 TYR A CA 1
ATOM 780 C C . TYR A 1 97 ? 4.791 -11.749 -8.121 1.00 79.69 97 TYR A C 1
ATOM 782 O O . TYR A 1 97 ? 4.430 -12.330 -7.102 1.00 79.69 97 TYR A O 1
ATOM 790 N N . LYS A 1 98 ? 3.968 -10.965 -8.816 1.00 72.62 98 LYS A N 1
ATOM 791 C CA . LYS A 1 98 ? 2.645 -10.553 -8.341 1.00 72.62 98 LYS A CA 1
ATOM 792 C C . LYS A 1 98 ? 1.520 -11.484 -8.752 1.00 72.62 98 LYS A C 1
ATOM 794 O O . LYS A 1 98 ? 0.550 -11.618 -8.008 1.00 72.62 98 LYS A O 1
ATOM 799 N N . TYR A 1 99 ? 1.617 -12.055 -9.948 1.00 75.06 99 TYR A N 1
ATOM 800 C CA . TYR A 1 99 ? 0.492 -12.749 -10.575 1.00 75.06 99 TYR A CA 1
ATOM 801 C C . TYR A 1 99 ? 0.834 -14.157 -11.055 1.00 75.06 99 TYR A C 1
ATOM 803 O O . TYR A 1 99 ? -0.075 -14.973 -11.186 1.00 75.06 99 TYR A O 1
ATOM 811 N N . LEU A 1 100 ? 2.110 -14.455 -11.311 1.00 80.81 100 LEU A N 1
ATOM 812 C CA . LEU A 1 100 ? 2.527 -15.742 -11.872 1.00 80.81 100 LEU A CA 1
ATOM 813 C C . LEU A 1 100 ? 3.211 -16.633 -10.834 1.00 80.81 100 LEU A C 1
ATOM 815 O O . LEU A 1 100 ? 3.053 -17.853 -1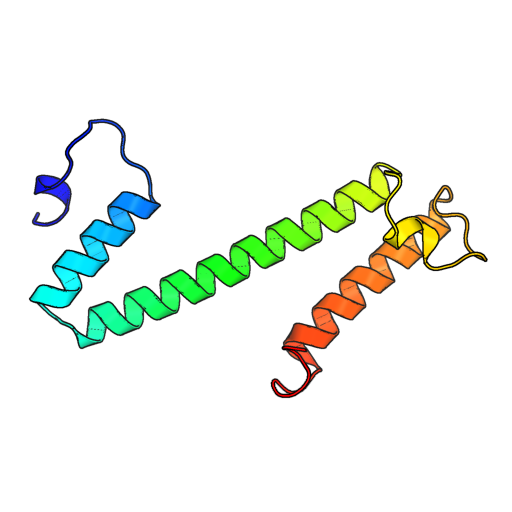0.874 1.00 80.81 100 LEU A O 1
ATOM 819 N N . LEU A 1 101 ? 3.956 -16.044 -9.895 1.00 81.44 101 LEU A N 1
ATOM 820 C CA . LEU A 1 101 ? 4.675 -16.799 -8.881 1.00 81.44 101 LEU A CA 1
ATOM 821 C C . LEU A 1 101 ? 3.741 -17.203 -7.722 1.00 81.44 101 LEU A C 1
ATOM 823 O O . LEU A 1 101 ? 3.051 -16.355 -7.151 1.00 81.44 101 LEU A O 1
ATOM 827 N N . PRO A 1 102 ? 3.730 -18.484 -7.308 1.00 77.88 102 PRO A N 1
ATOM 828 C CA . PRO A 1 102 ? 3.048 -18.899 -6.087 1.00 77.88 102 PRO A CA 1
ATOM 829 C C . PRO A 1 102 ? 3.614 -18.159 -4.868 1.00 77.88 102 PRO A C 1
ATOM 831 O O . PRO A 1 102 ? 4.832 -18.066 -4.734 1.00 77.88 102 PRO A O 1
ATOM 834 N N . LYS A 1 103 ? 2.750 -17.721 -3.938 1.00 71.19 103 LYS A N 1
ATOM 835 C CA . LYS A 1 103 ? 3.138 -16.927 -2.747 1.00 71.19 103 LYS A CA 1
ATOM 836 C C . LYS A 1 103 ? 4.380 -17.442 -2.011 1.00 71.19 103 LYS A C 1
ATOM 838 O O . LYS A 1 103 ? 5.234 -16.650 -1.647 1.00 71.19 103 LYS A O 1
ATOM 843 N N . LYS A 1 104 ? 4.519 -18.766 -1.878 1.00 74.00 104 LYS A N 1
ATOM 844 C CA . LYS A 1 104 ? 5.669 -19.426 -1.229 1.00 74.00 104 LYS A CA 1
ATOM 845 C C . LYS A 1 104 ? 7.046 -19.080 -1.820 1.00 74.00 104 LYS A C 1
ATOM 847 O O . LYS A 1 104 ? 8.048 -19.343 -1.174 1.00 74.00 104 LYS A O 1
ATOM 852 N N . TYR A 1 105 ? 7.094 -18.560 -3.044 1.00 69.62 105 TYR A N 1
ATOM 853 C CA . TYR A 1 105 ? 8.328 -18.190 -3.737 1.00 69.62 105 TYR A CA 1
ATOM 854 C C . TYR A 1 105 ? 8.433 -16.685 -4.005 1.00 69.62 105 TYR A C 1
ATOM 856 O O . TYR A 1 105 ? 9.470 -16.229 -4.473 1.00 69.62 105 TYR A O 1
ATOM 864 N N . ALA A 1 106 ? 7.359 -15.924 -3.772 1.00 62.91 106 ALA A N 1
ATOM 865 C CA . ALA A 1 106 ? 7.306 -14.500 -4.092 1.00 62.91 106 ALA A CA 1
ATOM 866 C C . ALA A 1 106 ? 7.887 -13.611 -2.979 1.00 62.91 106 ALA A C 1
ATOM 868 O O . ALA A 1 106 ? 8.225 -12.464 -3.242 1.00 62.91 106 ALA A O 1
ATOM 869 N N . GLU A 1 107 ? 7.997 -14.142 -1.759 1.00 56.84 107 GLU A N 1
ATOM 870 C CA . GLU A 1 107 ? 8.451 -13.436 -0.550 1.00 56.84 107 GLU A CA 1
ATOM 871 C C . GLU A 1 107 ? 9.916 -13.763 -0.176 1.00 56.84 107 GLU A C 1
ATOM 873 O O . GLU A 1 107 ? 10.291 -13.638 0.988 1.00 56.84 107 GLU A O 1
ATOM 878 N N . ALA A 1 108 ? 10.723 -14.236 -1.136 1.00 46.72 108 ALA A N 1
ATOM 879 C CA . ALA A 1 108 ? 12.132 -14.597 -0.929 1.00 46.72 108 ALA A CA 1
ATOM 880 C C . ALA A 1 108 ? 13.077 -13.388 -0.984 1.00 46.72 108 ALA A C 1
ATOM 882 O O . ALA A 1 108 ? 12.868 -12.519 -1.863 1.00 46.72 108 ALA A O 1
#

Secondary structure (DSSP, 8-state):
-TTGGG--SSS--HHHHHHHHHHHHHHH-HHHHHHHHHHHHHHHHHHHHHHHHHHHHHHHHTT-S-GGGGS-TTS-TTSHHHHHHHHHHHHHHHHIIIIIS-HHHHT-

InterPro domains:
  IPR005144 ATP-cone domain [PF03477] (8-44)
  IPR005144 ATP-cone domain [PS51161] (1-47)

Organism: NCBI:txid408170

Radius of gyration: 20.92 Å; chains: 1; bounding box: 46×42×48 Å

Sequence (108 aa):
MRVISNFVSPTISVEEIQDLVEKELMKVRPEVAKKYIIYREWRNTERDRKTQMKHIMDGIVAIDKNDVNLSNANMSSHTPAGQMMTFASEVTKDYTYKYLLPKKYAEA

Foldseek 3Di:
DQLVVPDPDPDDDPVRSLVSVLVVCCVPPVPVSVVSVVVVVVVVVVVVLVVVLVVQLVCLVVVPPDVLCVVDVVAHSPDPVSSVVSNVVSVVVSCCLPPPDDPVPSVD